Protein AF-A0A257T8Q5-F1 (afdb_monomer_lite)

Sequence (96 aa):
MLRFEKARQSVAEFCRQEGVSAPAFYQWRKRLAGRPRPAEEAAGFRPVRLIGPAEVAVKLPGGTQLCVPTSDQETLRLVIEVLARSDAQRAGGEAC

Secondary structure (DSSP, 8-state):
-HHHHHH---HHHHHHHHT--HHHHHHHHHHHHSS----TT--S-------PPPEEEEE-TTS-EEEEETT-HHHHHHHHHHHHHHHHHHHTTS--

pLDDT: mean 81.57, std 12.29, range [41.09, 93.31]

Radius of gyration: 29.6 Å; chains: 1; bounding box: 53×36×76 Å

Structure (mmCIF, N/CA/C/O backbone):
data_AF-A0A257T8Q5-F1
#
_entry.id   AF-A0A257T8Q5-F1
#
loop_
_atom_site.group_PDB
_atom_site.id
_atom_site.type_symbol
_atom_site.label_atom_id
_atom_site.label_alt_id
_atom_site.label_comp_id
_atom_site.label_asym_id
_atom_site.label_entity_id
_atom_site.label_seq_id
_atom_site.pdbx_PDB_ins_code
_atom_site.Cartn_x
_atom_site.Cartn_y
_atom_site.Cartn_z
_atom_site.occupancy
_atom_site.B_iso_or_equiv
_atom_site.auth_seq_id
_atom_site.auth_comp_id
_atom_site.auth_asym_id
_atom_site.auth_atom_id
_atom_site.pdbx_PDB_model_num
ATOM 1 N N . MET A 1 1 ? -15.419 -1.079 23.737 1.00 66.19 1 MET A N 1
ATOM 2 C CA . MET A 1 1 ? -14.797 -1.261 25.069 1.00 66.19 1 MET A CA 1
ATOM 3 C C . MET A 1 1 ? -15.665 -0.720 26.199 1.00 66.19 1 MET A C 1
ATOM 5 O O . MET A 1 1 ? -15.796 -1.428 27.182 1.00 66.19 1 MET A O 1
ATOM 9 N N . LEU A 1 2 ? -16.357 0.417 26.030 1.00 74.38 2 LEU A N 1
ATOM 10 C CA . LEU A 1 2 ? -17.237 1.014 27.055 1.00 74.38 2 LEU A CA 1
ATOM 11 C C . LEU A 1 2 ? -18.212 0.039 27.749 1.00 74.38 2 LEU A C 1
ATOM 13 O O . LEU A 1 2 ? -18.432 0.153 28.947 1.00 74.38 2 LEU A O 1
ATOM 17 N N . ARG A 1 3 ? -18.791 -0.934 27.028 1.00 79.25 3 ARG A N 1
ATOM 18 C CA . ARG A 1 3 ? -19.677 -1.957 27.623 1.00 79.25 3 ARG A CA 1
ATOM 19 C C . ARG A 1 3 ? -18.933 -2.913 28.570 1.00 79.25 3 ARG A C 1
ATOM 21 O O . ARG A 1 3 ? -19.445 -3.201 29.642 1.00 79.25 3 ARG A O 1
ATOM 28 N N . PHE A 1 4 ? -17.717 -3.339 28.215 1.00 82.75 4 PHE A N 1
ATOM 29 C CA . PHE A 1 4 ? -16.859 -4.166 29.076 1.00 82.75 4 PHE A CA 1
ATOM 30 C C . PHE A 1 4 ? -16.350 -3.380 30.293 1.00 82.75 4 PHE A C 1
ATOM 32 O O . PHE A 1 4 ? -16.420 -3.867 31.415 1.00 82.75 4 PHE A O 1
ATOM 39 N N . GLU A 1 5 ? -15.910 -2.136 30.082 1.00 81.62 5 GLU A N 1
ATOM 40 C CA . GLU A 1 5 ? -15.447 -1.241 31.156 1.00 81.62 5 GLU A CA 1
ATOM 41 C C . GLU A 1 5 ? -16.550 -0.961 32.187 1.00 81.62 5 GLU A C 1
ATOM 43 O O . GLU A 1 5 ? -16.283 -0.926 33.387 1.00 81.62 5 GLU A O 1
ATOM 48 N N . LYS A 1 6 ? -17.802 -0.823 31.731 1.00 81.81 6 LYS A N 1
ATOM 49 C CA . LYS A 1 6 ? -18.972 -0.663 32.604 1.00 81.81 6 LYS A CA 1
ATOM 50 C C . LYS A 1 6 ? -19.364 -1.950 33.332 1.00 81.81 6 LYS A C 1
ATOM 52 O O . LYS A 1 6 ? -19.837 -1.868 34.459 1.00 81.81 6 LYS A O 1
ATOM 57 N N . ALA A 1 7 ? -19.172 -3.116 32.715 1.00 80.88 7 ALA A N 1
ATOM 58 C CA . ALA A 1 7 ? -19.626 -4.391 33.265 1.00 80.88 7 ALA A CA 1
ATOM 59 C C . ALA A 1 7 ? -18.803 -4.892 34.469 1.00 80.88 7 ALA A C 1
ATOM 61 O O . ALA A 1 7 ? -19.297 -5.737 35.205 1.00 80.88 7 ALA A O 1
ATOM 62 N N . ARG A 1 8 ? -17.568 -4.393 34.680 1.00 79.81 8 ARG A N 1
ATOM 63 C CA . ARG A 1 8 ? -16.676 -4.743 35.818 1.00 79.81 8 ARG A CA 1
ATOM 64 C C . ARG A 1 8 ? -16.525 -6.252 36.102 1.00 79.81 8 ARG A C 1
ATOM 66 O O . ARG A 1 8 ? -16.239 -6.650 37.225 1.00 79.81 8 ARG A O 1
ATOM 73 N N . GLN A 1 9 ? -16.672 -7.082 35.078 1.00 87.38 9 GLN A N 1
ATOM 74 C CA . GLN A 1 9 ? -16.586 -8.539 35.165 1.00 87.38 9 GLN A CA 1
ATOM 75 C C . GLN A 1 9 ? -15.317 -9.068 34.489 1.00 87.38 9 GLN A C 1
ATOM 77 O O . GLN A 1 9 ? -14.624 -8.344 33.766 1.00 87.38 9 GLN A O 1
ATOM 82 N N . SER A 1 10 ? -15.003 -10.346 34.707 1.00 90.25 10 SER A N 1
ATOM 83 C CA . SER A 1 10 ? -13.871 -10.986 34.031 1.00 90.25 10 SER A CA 1
ATOM 84 C C . SER A 1 10 ? -14.092 -11.063 32.512 1.00 90.25 10 SER A C 1
ATOM 86 O O . SER A 1 10 ? -15.225 -11.098 32.028 1.00 90.25 10 SER A O 1
ATOM 88 N N . VAL A 1 11 ? -13.005 -11.138 31.732 1.00 88.62 11 VAL A N 1
ATOM 89 C CA . VAL A 1 11 ? -13.095 -11.285 30.265 1.00 88.62 11 VAL A CA 1
ATOM 90 C C . VAL A 1 11 ? -13.877 -12.541 29.885 1.00 88.62 11 VAL A C 1
ATOM 92 O O . VAL A 1 11 ? -14.692 -12.492 28.971 1.00 88.62 11 VAL A O 1
ATOM 95 N N . ALA A 1 12 ? -13.658 -13.653 30.591 1.00 90.31 12 ALA A N 1
ATOM 96 C CA . ALA A 1 12 ? -14.342 -14.913 30.319 1.00 90.31 12 ALA A CA 1
ATOM 97 C C . ALA A 1 12 ? -15.858 -14.802 30.530 1.00 90.31 12 ALA A C 1
ATOM 99 O O . ALA A 1 12 ? -16.631 -15.315 29.727 1.00 90.31 12 ALA A O 1
ATOM 100 N N . GLU A 1 13 ? -16.284 -14.111 31.583 1.00 91.44 13 GLU A N 1
ATOM 101 C CA . GLU A 1 13 ? -17.698 -13.919 31.902 1.00 91.44 13 GLU A CA 1
ATOM 102 C C . GLU A 1 13 ? -18.386 -12.966 30.928 1.00 91.44 13 GLU A C 1
ATOM 104 O O . GLU 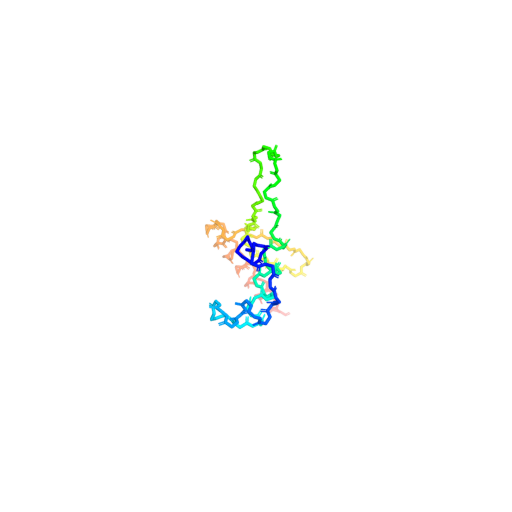A 1 13 ? -19.432 -13.303 30.378 1.00 91.44 13 GLU A O 1
ATOM 109 N N . PHE A 1 14 ? -17.718 -11.862 30.586 1.00 92.00 14 PHE A N 1
ATOM 110 C CA . PHE A 1 14 ? -18.170 -10.9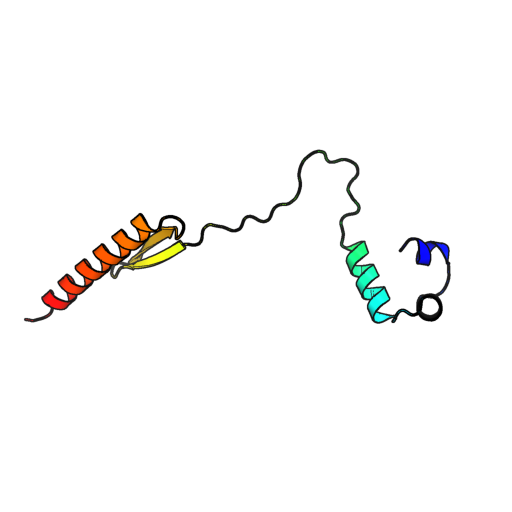58 29.532 1.00 92.00 14 PHE A CA 1
ATOM 111 C C . PHE A 1 14 ? -18.318 -11.672 28.185 1.00 92.00 14 PHE A C 1
ATOM 113 O O . PHE A 1 14 ? -19.317 -11.501 27.494 1.00 92.00 14 PHE A O 1
ATOM 120 N N . CYS A 1 15 ? -17.336 -12.499 27.818 1.00 92.81 15 CYS A N 1
ATOM 121 C CA . CYS A 1 15 ? -17.353 -13.259 26.571 1.00 92.81 15 CYS A CA 1
ATOM 122 C C . CYS A 1 15 ? -18.524 -14.249 26.518 1.00 92.81 15 CYS A C 1
ATOM 124 O O . CYS A 1 15 ? -19.205 -14.330 25.498 1.00 92.81 15 CYS A O 1
ATOM 126 N N . ARG A 1 16 ? -18.807 -14.948 27.628 1.00 91.62 16 ARG A N 1
ATOM 127 C CA . ARG A 1 16 ? -19.981 -15.830 27.730 1.00 91.62 16 ARG A CA 1
ATOM 128 C C . ARG A 1 16 ? -21.292 -15.057 27.593 1.00 91.62 16 ARG A C 1
ATOM 130 O O . ARG A 1 16 ? -22.165 -15.501 26.860 1.00 91.62 16 ARG A O 1
ATOM 137 N N . GLN A 1 17 ? -21.423 -13.922 28.277 1.00 91.62 17 GLN A N 1
ATOM 138 C CA . GLN A 1 17 ? -22.659 -13.136 28.294 1.00 91.62 17 GLN A CA 1
ATOM 139 C C . GLN A 1 17 ? -22.958 -12.473 26.942 1.00 91.62 17 GLN A C 1
ATOM 141 O O . GLN A 1 17 ? -24.104 -12.443 26.508 1.00 91.62 17 GLN A O 1
ATOM 146 N N . GLU A 1 18 ? -21.934 -11.944 26.275 1.00 90.06 18 GLU A N 1
ATOM 147 C CA . GLU A 1 18 ? -22.072 -11.244 24.991 1.00 90.06 18 GLU A CA 1
ATOM 148 C C . GLU A 1 18 ? -21.999 -12.197 23.785 1.00 90.06 18 GLU A C 1
ATOM 150 O O . GLU A 1 18 ? -22.105 -11.751 22.644 1.00 90.06 18 GLU A O 1
ATOM 155 N N . GLY A 1 19 ? -21.804 -13.502 24.012 1.00 92.69 19 GLY A N 1
ATOM 156 C CA . GLY A 1 19 ? -21.716 -14.502 22.945 1.00 92.69 19 GLY A CA 1
ATOM 157 C C . GLY A 1 19 ? -20.493 -14.323 22.040 1.00 92.69 19 GLY A C 1
ATOM 158 O O . GLY A 1 19 ? -20.542 -14.639 20.853 1.00 92.69 19 GLY A O 1
ATOM 159 N N . VAL A 1 20 ? -19.392 -13.794 22.579 1.00 92.38 20 VAL A N 1
ATOM 160 C CA . VAL A 1 20 ? -18.155 -13.526 21.830 1.00 92.38 20 VAL A CA 1
ATOM 161 C C . VAL A 1 20 ? -17.028 -14.420 22.323 1.00 92.38 20 VAL A C 1
ATOM 163 O O . VAL A 1 20 ? -16.934 -14.740 23.502 1.00 92.38 20 VAL A O 1
ATOM 166 N N . SER A 1 21 ? -16.132 -14.827 21.427 1.00 93.06 21 SER A N 1
ATOM 167 C CA . SER A 1 21 ? -14.975 -15.628 21.825 1.00 93.06 21 SER A CA 1
ATOM 168 C C . SER A 1 21 ? -13.896 -14.753 22.477 1.00 93.06 21 SER A C 1
ATOM 170 O O . SER A 1 21 ? -13.683 -13.600 22.086 1.00 93.06 21 SER A O 1
ATOM 172 N N . ALA A 1 22 ? -13.157 -15.309 23.442 1.00 90.69 22 ALA A N 1
ATOM 173 C CA . ALA A 1 22 ? -12.035 -14.604 24.068 1.00 90.69 22 ALA A CA 1
ATOM 174 C C . ALA A 1 22 ? -10.973 -14.125 23.047 1.00 90.69 22 ALA A C 1
ATOM 176 O O . ALA A 1 22 ? -10.522 -12.981 23.161 1.00 90.69 22 ALA A O 1
ATOM 177 N N . PRO A 1 23 ? -10.606 -14.904 22.004 1.00 92.19 23 PRO A N 1
ATOM 178 C CA . PRO A 1 23 ? -9.706 -14.423 20.956 1.00 92.19 23 PRO A CA 1
ATOM 179 C C . PRO A 1 23 ? -10.244 -13.199 20.205 1.00 92.19 23 PRO A C 1
ATOM 181 O O . PRO A 1 23 ? -9.503 -12.232 20.011 1.00 92.19 23 PRO A O 1
ATOM 184 N N . ALA A 1 24 ? -11.531 -13.196 19.835 1.00 91.25 24 ALA A N 1
ATOM 185 C CA . ALA A 1 24 ? -12.160 -12.055 19.168 1.00 91.25 24 ALA A CA 1
ATOM 186 C C . ALA A 1 24 ? -12.151 -10.813 20.071 1.00 91.25 24 ALA A C 1
ATOM 188 O O . ALA A 1 24 ? -11.792 -9.721 19.623 1.00 91.25 24 ALA A O 1
ATOM 189 N N . PHE A 1 25 ? -12.442 -10.989 21.364 1.00 92.62 25 PHE A N 1
ATOM 190 C CA . PHE A 1 25 ? -12.373 -9.915 22.351 1.00 92.62 25 PHE A CA 1
ATOM 191 C C . PHE A 1 25 ? -10.978 -9.277 22.413 1.00 92.62 25 PHE A C 1
ATOM 193 O O . PHE A 1 25 ? -10.846 -8.056 22.285 1.00 92.62 25 PHE A O 1
ATOM 200 N N . TYR A 1 26 ? -9.919 -10.080 22.557 1.00 92.19 26 TYR A N 1
ATOM 201 C CA . TYR A 1 26 ? -8.551 -9.557 22.604 1.00 92.19 26 TYR A CA 1
ATOM 202 C C . TYR A 1 26 ? -8.130 -8.905 21.284 1.00 92.19 26 TYR A C 1
ATOM 204 O O . TYR A 1 26 ? -7.468 -7.862 21.302 1.00 92.19 26 TYR A O 1
ATOM 212 N N . GLN A 1 27 ? -8.542 -9.463 20.144 1.00 90.75 27 GLN A N 1
ATOM 213 C CA . GLN A 1 27 ? -8.273 -8.885 18.830 1.00 90.75 27 GLN A CA 1
ATOM 214 C C . GLN A 1 27 ? -8.926 -7.505 18.684 1.00 90.75 27 GLN A C 1
ATOM 216 O O . GLN A 1 27 ? -8.272 -6.551 18.256 1.00 90.75 27 GLN A O 1
ATOM 221 N N . TRP A 1 28 ? -10.195 -7.359 19.071 1.00 90.25 28 TRP A N 1
ATOM 222 C CA . TRP A 1 28 ? -10.883 -6.069 19.047 1.00 90.25 28 TRP A CA 1
ATOM 223 C C . TRP A 1 28 ? -10.287 -5.085 20.045 1.00 90.25 28 TRP A C 1
ATOM 225 O O . TRP A 1 28 ? -10.077 -3.928 19.686 1.00 90.25 28 TRP A O 1
ATOM 235 N N . ARG A 1 29 ? -9.926 -5.536 21.252 1.00 88.00 29 ARG A N 1
ATOM 236 C CA . ARG A 1 29 ? -9.229 -4.703 22.240 1.00 88.00 29 ARG A CA 1
ATOM 237 C C . ARG A 1 29 ? -7.924 -4.147 21.677 1.00 88.00 29 ARG A C 1
ATOM 239 O O . ARG A 1 29 ? -7.695 -2.946 21.767 1.00 88.00 29 ARG A O 1
ATOM 246 N N . LYS A 1 30 ? -7.103 -4.990 21.042 1.00 87.88 30 LYS A N 1
ATOM 247 C CA . LYS A 1 30 ? -5.849 -4.575 20.392 1.00 87.88 30 LYS A CA 1
ATOM 248 C C . LYS A 1 30 ? -6.102 -3.576 19.260 1.00 87.88 30 LYS A C 1
ATOM 250 O O . LYS A 1 30 ? -5.434 -2.550 19.192 1.00 87.88 30 LYS A O 1
ATOM 255 N N . ARG A 1 31 ? -7.089 -3.839 18.396 1.00 85.50 31 ARG A N 1
ATOM 256 C CA . ARG A 1 31 ? -7.459 -2.941 17.286 1.00 85.50 31 ARG A CA 1
ATOM 257 C C . ARG A 1 31 ? -7.964 -1.584 17.770 1.00 85.50 31 ARG A C 1
ATOM 259 O O . ARG A 1 31 ? -7.692 -0.583 17.122 1.00 85.50 31 ARG A O 1
ATOM 266 N N . LEU A 1 32 ? -8.706 -1.551 18.875 1.00 82.06 32 LEU A N 1
ATOM 267 C CA . LEU A 1 32 ? -9.244 -0.319 19.450 1.00 82.06 32 LEU A CA 1
ATOM 268 C C . LEU A 1 32 ? -8.193 0.461 20.247 1.00 82.06 32 LEU A C 1
ATOM 270 O O . LEU A 1 32 ? -8.225 1.682 20.207 1.00 82.06 32 LEU A O 1
ATOM 274 N N . ALA A 1 33 ? -7.248 -0.218 20.905 1.00 80.38 33 ALA A N 1
ATOM 275 C CA . ALA A 1 33 ? -6.117 0.421 21.583 1.00 80.38 33 ALA A CA 1
ATOM 276 C C . ALA A 1 33 ? -5.079 0.995 20.601 1.00 80.38 33 ALA A C 1
ATOM 278 O O . ALA A 1 33 ? -4.446 1.999 20.896 1.00 80.38 33 ALA A O 1
ATOM 279 N N . GLY A 1 34 ? -4.909 0.361 19.434 1.00 68.44 34 GLY A N 1
ATOM 280 C CA . GLY A 1 34 ? -4.011 0.822 18.371 1.00 68.44 34 GLY A CA 1
ATOM 281 C C . GLY A 1 34 ? -4.619 1.863 17.428 1.00 68.44 34 GLY A C 1
ATOM 282 O O . GLY A 1 34 ? -3.909 2.397 16.579 1.00 68.44 34 GLY A O 1
ATOM 283 N N . ARG A 1 35 ? -5.919 2.169 17.546 1.00 62.69 35 ARG A N 1
ATOM 284 C CA . ARG A 1 35 ? -6.446 3.390 16.936 1.00 62.69 35 ARG A CA 1
ATOM 285 C C . ARG A 1 35 ? -5.936 4.547 17.787 1.00 62.69 35 ARG A C 1
ATOM 287 O O . ARG A 1 35 ? -6.176 4.513 18.994 1.00 62.69 35 ARG A O 1
ATOM 294 N N . PRO A 1 36 ? -5.291 5.570 17.198 1.00 57.41 36 PRO A N 1
ATOM 295 C CA . PRO A 1 36 ? -5.140 6.825 17.904 1.00 57.41 36 PRO A CA 1
ATOM 296 C C . PRO A 1 36 ? -6.539 7.193 18.395 1.00 57.41 36 PRO A C 1
ATOM 298 O O . PRO A 1 36 ? -7.472 7.294 17.587 1.00 57.41 36 PRO A O 1
ATOM 301 N N . ARG A 1 37 ? -6.714 7.324 19.718 1.00 57.00 37 ARG A N 1
ATOM 302 C CA . ARG A 1 37 ? -7.827 8.108 20.260 1.00 57.00 37 ARG A CA 1
ATOM 303 C C . ARG A 1 37 ? -7.830 9.379 19.415 1.00 57.00 37 ARG A C 1
ATOM 305 O O . ARG A 1 37 ? -6.723 9.886 19.223 1.00 57.00 37 ARG A O 1
ATOM 312 N N . PRO A 1 38 ? -8.959 9.805 18.809 1.00 55.78 38 PRO A N 1
ATOM 313 C CA . PRO A 1 38 ? -8.963 11.039 18.039 1.00 55.78 38 PRO A CA 1
ATOM 314 C C . PRO A 1 38 ? -8.317 12.066 18.951 1.00 55.78 38 PRO A C 1
ATOM 316 O O . PRO A 1 38 ? -8.849 12.338 20.028 1.00 55.78 38 PRO A O 1
ATOM 319 N N . ALA A 1 39 ? -7.087 12.452 18.602 1.00 52.47 39 ALA A N 1
ATOM 320 C CA . ALA A 1 39 ? -6.391 13.486 19.318 1.00 52.47 39 ALA A CA 1
ATOM 321 C C . ALA A 1 39 ? -7.386 14.630 19.281 1.00 52.47 39 ALA A C 1
ATOM 323 O O . ALA A 1 39 ? -7.908 14.933 18.200 1.00 52.47 39 ALA A O 1
ATOM 324 N N . GLU A 1 40 ? -7.751 15.126 20.457 1.00 54.56 40 GLU A N 1
ATOM 325 C CA . GLU A 1 40 ? -8.413 16.411 20.568 1.00 54.56 40 GLU A CA 1
ATOM 326 C C . GLU A 1 40 ? -7.704 17.340 19.586 1.00 54.56 40 GLU A C 1
ATOM 328 O O . GLU A 1 40 ? -6.509 17.593 19.703 1.00 54.56 40 GLU A O 1
ATOM 333 N N . GLU A 1 41 ? -8.422 17.666 18.515 1.00 54.34 41 GLU A N 1
ATOM 334 C CA . GLU A 1 41 ? -8.259 18.891 17.752 1.00 54.34 41 GLU A CA 1
ATOM 335 C C . GLU A 1 41 ? -6.812 19.305 17.440 1.00 54.34 41 GLU A C 1
ATOM 337 O O . GLU A 1 41 ? -6.445 20.467 17.557 1.00 54.34 41 GLU A O 1
ATOM 342 N N . ALA A 1 42 ? -5.994 18.396 16.904 1.00 57.41 42 ALA A N 1
ATOM 343 C CA . ALA A 1 42 ? -4.943 18.824 15.982 1.00 57.41 42 ALA A CA 1
ATOM 344 C C . ALA A 1 42 ? -5.604 19.038 14.612 1.00 57.41 42 ALA A C 1
ATOM 346 O O . ALA A 1 42 ? -5.732 18.121 13.797 1.00 57.41 42 ALA A O 1
ATOM 347 N N . ALA A 1 43 ? -6.145 20.241 14.432 1.00 64.50 43 ALA A N 1
ATOM 348 C CA . ALA A 1 43 ? -6.905 20.678 13.273 1.00 64.50 43 ALA A CA 1
ATOM 349 C C . ALA A 1 43 ? -6.248 20.308 11.924 1.00 64.50 43 ALA A C 1
ATOM 351 O O . ALA A 1 43 ? -5.082 20.594 11.663 1.00 64.50 43 ALA A O 1
ATOM 352 N N . GLY A 1 44 ? -7.052 19.723 11.031 1.00 70.38 44 GLY A N 1
ATOM 353 C CA . GLY A 1 44 ? -6.889 19.854 9.579 1.00 70.38 44 GLY A CA 1
ATOM 354 C C . GLY A 1 44 ? -6.241 18.692 8.828 1.00 70.38 44 GLY A C 1
ATOM 355 O O . GLY A 1 44 ? -6.675 18.398 7.716 1.00 70.38 44 GLY A O 1
ATOM 356 N N . PHE A 1 45 ? -5.259 17.991 9.396 1.00 73.00 45 PHE A N 1
ATOM 357 C CA . PHE A 1 45 ? -4.483 17.019 8.614 1.00 73.00 45 P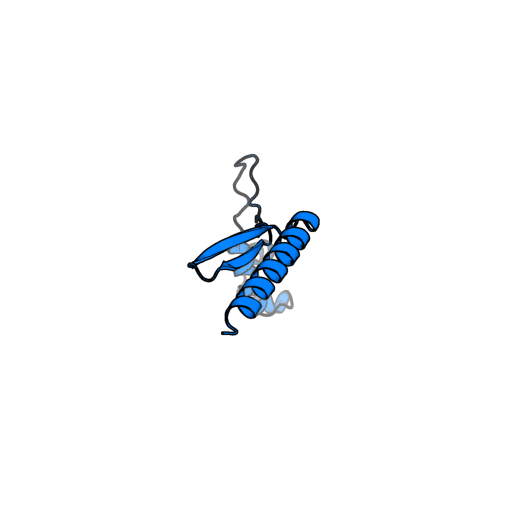HE A CA 1
ATOM 358 C C . PHE A 1 45 ? -4.907 15.569 8.859 1.00 73.00 45 PHE A C 1
ATOM 360 O O . PHE A 1 45 ? -4.958 15.075 9.986 1.00 73.00 45 PHE A O 1
ATOM 367 N N . ARG A 1 46 ? -5.205 14.860 7.765 1.00 77.81 46 ARG A N 1
ATOM 368 C CA . ARG A 1 46 ? -5.492 13.421 7.750 1.00 77.81 46 ARG A CA 1
ATOM 369 C C . ARG A 1 46 ? -4.346 12.693 7.047 1.00 77.81 46 ARG A C 1
ATOM 371 O O . ARG A 1 46 ? -3.916 13.153 5.991 1.00 77.81 46 ARG A O 1
ATOM 378 N N . PRO A 1 47 ? -3.864 11.558 7.581 1.00 78.12 47 PRO A N 1
ATOM 379 C CA . PRO A 1 47 ? -2.857 10.768 6.892 1.00 78.12 47 PRO A CA 1
ATOM 380 C C . PRO A 1 47 ? -3.439 10.236 5.580 1.00 78.12 47 PRO A C 1
ATOM 382 O O . PRO A 1 47 ? -4.461 9.548 5.580 1.00 78.12 47 PRO A O 1
ATOM 385 N N . VAL A 1 48 ? -2.773 10.543 4.470 1.00 84.12 48 VAL A N 1
ATOM 386 C CA . VAL A 1 48 ? -3.074 9.981 3.151 1.00 84.12 48 VAL A CA 1
ATOM 387 C C . VAL A 1 48 ? -1.922 9.088 2.717 1.00 84.12 48 VAL A C 1
ATOM 389 O O . VAL A 1 48 ? -0.757 9.372 2.989 1.00 84.12 48 VAL A O 1
ATOM 392 N N . ARG A 1 49 ? -2.248 7.980 2.052 1.00 83.81 49 ARG A N 1
ATOM 393 C CA . ARG A 1 49 ? -1.250 7.130 1.404 1.00 83.81 49 ARG A CA 1
ATOM 394 C C . ARG A 1 49 ? -1.139 7.576 -0.047 1.00 83.81 49 ARG A C 1
ATOM 396 O O . ARG A 1 49 ? -2.094 7.416 -0.799 1.00 83.81 49 ARG A O 1
ATOM 403 N N . LEU A 1 50 ? 0.017 8.112 -0.422 1.00 82.88 50 LEU A N 1
ATOM 404 C CA . LEU A 1 50 ? 0.333 8.379 -1.819 1.00 82.88 50 LEU A CA 1
ATOM 405 C C . LEU A 1 50 ? 0.686 7.053 -2.494 1.00 82.88 50 LEU A C 1
ATOM 407 O O . LEU A 1 50 ? 1.550 6.316 -2.016 1.00 82.88 50 LEU A O 1
ATOM 411 N N . ILE A 1 51 ? -0.005 6.740 -3.582 1.00 83.00 51 ILE A N 1
ATOM 412 C CA . ILE A 1 51 ? 0.407 5.690 -4.508 1.00 83.00 51 ILE A CA 1
ATOM 413 C C . ILE A 1 51 ? 1.233 6.417 -5.567 1.00 83.00 51 ILE A C 1
ATOM 415 O O . ILE A 1 51 ? 0.704 7.290 -6.252 1.00 83.00 51 ILE A O 1
ATOM 419 N N . GLY A 1 52 ? 2.539 6.141 -5.612 1.00 77.44 52 GLY A N 1
ATOM 420 C CA . GLY A 1 52 ? 3.434 6.746 -6.600 1.00 77.44 52 GLY A CA 1
ATOM 421 C C . GLY A 1 52 ? 3.024 6.377 -8.031 1.00 77.44 52 GLY A C 1
ATOM 422 O O . GLY A 1 52 ? 2.319 5.378 -8.214 1.00 77.44 52 GLY A O 1
ATOM 423 N N . PRO A 1 53 ? 3.434 7.166 -9.040 1.00 77.81 53 PRO A N 1
ATOM 424 C CA . PRO A 1 53 ? 3.164 6.825 -10.429 1.00 77.81 53 PRO A CA 1
ATOM 425 C C . PRO A 1 53 ? 3.770 5.454 -10.744 1.00 77.81 53 PRO A C 1
ATOM 427 O O . PRO A 1 53 ? 4.876 5.133 -10.309 1.00 77.81 53 PRO A O 1
ATOM 430 N N . ALA A 1 54 ? 3.024 4.627 -11.474 1.00 83.94 54 ALA A N 1
ATOM 431 C CA . ALA A 1 54 ? 3.596 3.419 -12.044 1.00 83.94 54 ALA A CA 1
ATOM 432 C C . ALA A 1 54 ? 4.541 3.836 -13.179 1.00 83.94 54 ALA A C 1
ATOM 434 O O . ALA A 1 54 ? 4.193 4.668 -14.017 1.00 83.94 54 ALA A O 1
ATOM 435 N N . GLU A 1 55 ? 5.750 3.287 -13.176 1.00 89.44 55 GLU A N 1
ATOM 436 C CA . GLU A 1 55 ? 6.788 3.600 -14.153 1.00 89.44 55 GLU A CA 1
ATOM 437 C C . GLU A 1 55 ? 7.350 2.310 -14.743 1.00 89.44 55 GLU A C 1
ATOM 439 O O . GLU A 1 55 ? 7.501 1.298 -14.054 1.00 89.44 55 GLU A O 1
ATOM 444 N N . VAL A 1 56 ? 7.681 2.358 -16.029 1.00 87.56 56 VAL A N 1
ATOM 445 C CA . VAL A 1 56 ? 8.464 1.328 -16.707 1.00 87.56 56 VAL A CA 1
ATOM 446 C C . VAL A 1 56 ? 9.914 1.783 -16.729 1.00 87.56 56 VAL A C 1
ATOM 448 O O . VAL A 1 56 ? 10.221 2.884 -17.181 1.00 87.56 56 VAL A O 1
ATOM 451 N N . ALA A 1 57 ? 10.812 0.923 -16.257 1.00 90.06 57 ALA A N 1
ATOM 452 C CA . ALA A 1 57 ? 12.246 1.152 -16.320 1.00 90.06 57 ALA A CA 1
ATOM 453 C C . ALA A 1 57 ? 12.866 0.357 -17.473 1.00 90.06 57 ALA A C 1
ATOM 455 O O . ALA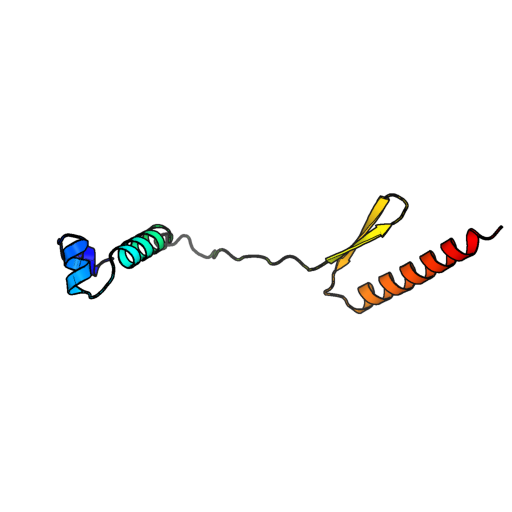 A 1 57 ? 12.741 -0.866 -17.529 1.00 90.06 57 ALA A O 1
ATOM 456 N N . VAL A 1 58 ? 13.594 1.042 -18.350 1.00 88.19 58 VAL A N 1
ATOM 457 C CA . VAL A 1 58 ? 14.398 0.434 -19.412 1.00 88.19 58 VAL A CA 1
ATOM 458 C C . VAL A 1 58 ? 15.868 0.563 -19.041 1.00 88.19 58 VAL A C 1
ATOM 460 O O . VAL A 1 58 ? 16.360 1.668 -18.820 1.00 88.19 58 VAL A O 1
ATOM 463 N N . LYS A 1 59 ? 16.587 -0.562 -18.999 1.00 89.31 59 LYS A N 1
ATOM 464 C CA . LYS A 1 59 ? 18.047 -0.580 -18.849 1.00 89.31 59 LYS A CA 1
ATOM 465 C C . LYS A 1 59 ? 18.694 -0.656 -20.222 1.00 89.31 59 LYS A C 1
ATOM 467 O O . LYS A 1 59 ? 18.445 -1.596 -20.970 1.00 89.31 59 LYS A O 1
ATOM 472 N N . LEU A 1 60 ? 19.522 0.327 -20.541 1.00 85.38 60 LEU A N 1
ATOM 473 C CA . LEU A 1 60 ? 20.293 0.358 -21.776 1.00 85.38 60 LEU A CA 1
ATOM 474 C C . LEU A 1 60 ? 21.641 -0.357 -21.580 1.00 85.38 60 LEU A C 1
ATOM 476 O O . LEU A 1 60 ? 22.153 -0.382 -20.458 1.00 85.38 60 LEU A O 1
ATOM 480 N N . PRO A 1 61 ? 22.265 -0.882 -22.654 1.00 81.12 61 PRO A N 1
ATOM 481 C CA . PRO A 1 61 ? 23.539 -1.607 -22.563 1.00 81.12 61 PRO A CA 1
ATOM 482 C C . PRO A 1 61 ? 24.677 -0.821 -21.890 1.00 81.12 61 PRO A C 1
ATOM 484 O O . PRO A 1 61 ? 25.535 -1.412 -21.246 1.00 81.12 61 PRO A O 1
ATOM 487 N N . GLY A 1 62 ? 24.660 0.515 -21.978 1.00 81.62 62 GLY A N 1
ATOM 488 C CA . GLY A 1 62 ? 25.630 1.397 -21.315 1.00 81.62 62 GLY A CA 1
ATOM 489 C C . GLY A 1 62 ? 25.385 1.627 -19.817 1.00 81.62 62 GLY A C 1
ATOM 490 O O . GLY A 1 62 ? 26.010 2.504 -19.231 1.00 81.62 62 GLY A O 1
ATOM 491 N N . GLY A 1 63 ? 24.441 0.912 -19.199 1.00 84.50 63 GLY A N 1
ATOM 492 C CA . GLY A 1 63 ? 24.084 1.067 -17.785 1.00 84.50 63 GLY A CA 1
ATOM 493 C C . GLY A 1 63 ? 23.140 2.236 -17.487 1.00 84.50 63 GLY A C 1
ATOM 494 O O . GLY A 1 63 ? 22.653 2.356 -16.365 1.00 84.50 63 GLY A O 1
ATOM 495 N N . THR A 1 64 ? 22.828 3.077 -18.477 1.00 87.56 64 THR A N 1
ATOM 496 C CA . THR A 1 64 ? 21.811 4.127 -18.351 1.00 87.56 64 THR A CA 1
ATOM 497 C C . THR A 1 64 ? 20.428 3.511 -18.154 1.00 87.56 64 THR A C 1
ATOM 499 O O . THR A 1 64 ? 20.033 2.604 -18.890 1.00 87.56 64 THR A O 1
ATOM 502 N N . GLN A 1 65 ? 19.675 4.033 -17.188 1.00 90.88 65 GLN A N 1
ATOM 503 C CA . GLN A 1 65 ? 18.292 3.648 -16.941 1.00 90.88 65 GLN A CA 1
ATOM 504 C C . GLN A 1 65 ? 17.356 4.789 -17.338 1.00 90.88 65 GLN A C 1
ATOM 506 O O . GLN A 1 65 ? 17.527 5.921 -16.893 1.00 90.88 65 GLN A O 1
ATOM 511 N N . LEU A 1 66 ? 16.364 4.475 -18.166 1.00 88.12 66 LEU A N 1
ATOM 512 C CA . LEU A 1 66 ? 15.284 5.381 -18.538 1.00 88.12 66 LEU A CA 1
ATOM 513 C C . LEU A 1 66 ? 14.016 4.970 -17.785 1.00 88.12 66 LEU A C 1
ATOM 515 O O . LEU A 1 66 ? 13.589 3.824 -17.905 1.00 88.12 66 LEU A O 1
ATOM 519 N N . CYS A 1 67 ? 13.418 5.890 -17.028 1.00 89.06 67 CYS A N 1
ATOM 520 C CA . CYS A 1 67 ? 12.134 5.682 -16.355 1.00 89.06 67 CYS A CA 1
ATOM 521 C C . CYS A 1 67 ? 11.033 6.425 -17.112 1.00 89.06 67 CYS A C 1
ATOM 523 O O . CYS A 1 67 ? 11.167 7.618 -17.384 1.00 89.06 67 CYS A O 1
ATOM 525 N N . VAL A 1 68 ? 9.958 5.717 -17.459 1.00 89.19 68 VAL A N 1
ATOM 526 C CA . VAL A 1 68 ? 8.829 6.262 -18.219 1.00 89.19 68 VAL A CA 1
ATOM 527 C C . VAL A 1 68 ? 7.537 6.073 -17.424 1.00 89.19 68 VAL A C 1
ATOM 529 O O . VAL A 1 68 ? 7.183 4.927 -17.132 1.00 89.19 68 VAL A O 1
ATOM 532 N N . PRO A 1 69 ? 6.808 7.150 -17.086 1.00 87.38 69 PRO A N 1
ATOM 533 C CA . PRO A 1 69 ? 5.502 7.047 -16.441 1.00 87.38 69 PRO A CA 1
ATOM 534 C C . PRO A 1 69 ? 4.492 6.293 -17.309 1.00 87.38 69 PRO A C 1
ATOM 536 O O . PRO A 1 69 ? 4.318 6.603 -18.484 1.00 87.38 69 PRO A O 1
ATOM 539 N N . THR A 1 70 ? 3.759 5.341 -16.730 1.00 85.94 70 THR A N 1
ATOM 540 C CA . THR A 1 70 ? 2.693 4.612 -17.443 1.00 85.94 70 THR A CA 1
ATOM 541 C C . THR A 1 70 ? 1.412 5.427 -17.596 1.00 85.94 70 THR A C 1
ATOM 543 O O . THR A 1 70 ? 0.473 4.970 -18.239 1.00 85.94 70 THR A O 1
ATOM 546 N N . SER A 1 71 ? 1.336 6.606 -16.971 1.00 86.50 71 SER A N 1
ATOM 547 C CA . SER A 1 71 ? 0.211 7.535 -17.109 1.00 86.50 71 SER A CA 1
ATOM 548 C C . SER A 1 71 ? 0.149 8.194 -18.487 1.00 86.50 71 SER A C 1
ATOM 550 O O . SER A 1 71 ? -0.915 8.663 -18.874 1.00 86.50 71 SER A O 1
ATOM 552 N N . ASP A 1 72 ? 1.271 8.236 -19.211 1.00 85.75 72 ASP A N 1
ATOM 553 C CA . ASP A 1 72 ? 1.367 8.810 -20.551 1.00 85.75 72 ASP A CA 1
ATOM 554 C C . ASP A 1 72 ? 1.621 7.702 -21.582 1.00 85.75 72 ASP A C 1
ATOM 556 O O . ASP A 1 72 ? 2.746 7.246 -21.807 1.00 85.75 72 ASP A O 1
ATOM 560 N N . GLN A 1 73 ? 0.529 7.239 -22.190 1.00 87.81 73 GLN A N 1
ATOM 561 C CA . GLN A 1 73 ? 0.549 6.132 -23.139 1.00 87.81 73 GLN A CA 1
ATOM 562 C C . GLN A 1 73 ? 1.252 6.494 -24.456 1.00 87.81 73 GLN A C 1
ATOM 564 O O . GLN A 1 73 ? 1.861 5.615 -25.068 1.00 87.81 73 GLN A O 1
ATOM 569 N N . GLU A 1 74 ? 1.191 7.757 -24.891 1.00 91.12 74 GLU A N 1
ATOM 570 C CA . GLU A 1 74 ? 1.840 8.202 -26.129 1.00 91.12 74 GLU A CA 1
ATOM 571 C C . GLU A 1 74 ? 3.356 8.214 -25.958 1.00 91.12 74 GLU A C 1
ATOM 573 O O . GLU A 1 74 ? 4.074 7.615 -26.764 1.00 91.12 74 GLU A O 1
ATOM 578 N N . THR A 1 75 ? 3.840 8.792 -24.855 1.00 88.00 75 THR A N 1
ATOM 579 C CA . THR A 1 75 ? 5.267 8.784 -24.517 1.00 88.00 75 THR A CA 1
ATOM 580 C C . THR A 1 75 ? 5.781 7.359 -24.325 1.00 88.00 75 THR A C 1
ATOM 582 O O . THR A 1 75 ? 6.827 7.003 -24.872 1.00 88.00 75 THR A O 1
ATOM 585 N N . LEU A 1 76 ? 5.040 6.501 -23.613 1.00 91.00 76 LEU A N 1
ATOM 586 C CA . LEU A 1 76 ? 5.425 5.101 -23.420 1.00 91.00 76 LEU A CA 1
ATOM 587 C C . LEU A 1 76 ? 5.539 4.349 -24.750 1.00 91.00 76 LEU A C 1
ATOM 589 O O . LEU A 1 76 ? 6.526 3.648 -24.984 1.00 91.00 76 LEU A O 1
ATOM 593 N N . ARG A 1 77 ? 4.554 4.516 -25.636 1.00 91.88 77 ARG A N 1
ATOM 594 C CA . ARG A 1 77 ? 4.559 3.888 -26.958 1.00 91.88 77 ARG A CA 1
ATOM 595 C C . ARG A 1 77 ? 5.735 4.374 -27.802 1.00 91.88 77 ARG A C 1
ATOM 597 O O . ARG A 1 77 ? 6.449 3.545 -28.362 1.00 91.88 77 ARG A O 1
ATOM 604 N N . LEU A 1 78 ? 5.962 5.686 -27.852 1.00 93.25 78 LEU A N 1
ATOM 605 C CA . LEU A 1 78 ? 7.069 6.279 -28.599 1.00 93.25 78 LEU A CA 1
ATOM 606 C C . LEU A 1 78 ? 8.417 5.737 -28.114 1.00 93.25 78 LEU A C 1
ATOM 608 O O . LEU A 1 78 ? 9.251 5.341 -28.927 1.00 93.25 78 LEU A O 1
ATOM 612 N N . VAL A 1 79 ? 8.624 5.680 -26.796 1.00 91.62 79 VAL A N 1
ATOM 613 C CA . VAL A 1 79 ? 9.866 5.163 -26.213 1.00 91.62 79 VAL A CA 1
ATOM 614 C C 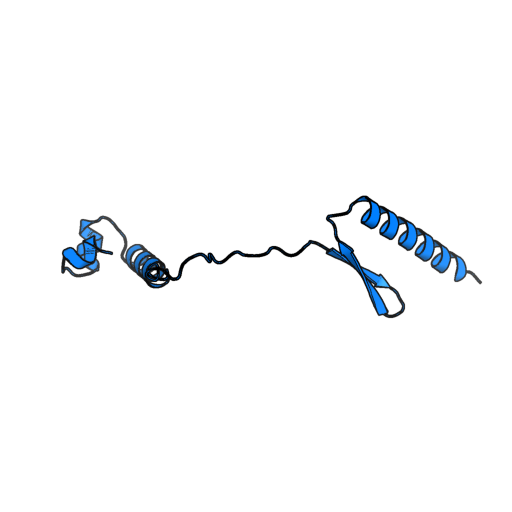. VAL A 1 79 ? 10.073 3.693 -26.583 1.00 91.62 79 VAL A C 1
ATOM 616 O O . VAL A 1 79 ? 11.162 3.337 -27.028 1.00 91.62 79 VAL A O 1
ATOM 619 N N . ILE A 1 80 ? 9.042 2.848 -26.467 1.00 91.00 80 ILE A N 1
ATOM 620 C CA . ILE A 1 80 ? 9.124 1.431 -26.859 1.00 91.00 80 ILE A CA 1
ATOM 621 C C . ILE A 1 80 ? 9.478 1.292 -28.345 1.00 91.00 80 ILE A C 1
ATOM 623 O O . ILE A 1 80 ? 10.374 0.521 -28.688 1.00 91.00 80 ILE A O 1
ATOM 627 N N . GLU A 1 81 ? 8.819 2.048 -29.225 1.00 93.31 81 GLU A N 1
ATOM 628 C CA . GLU A 1 81 ? 9.065 1.996 -30.671 1.00 93.31 81 GLU A CA 1
ATOM 629 C C . GLU A 1 81 ? 10.491 2.443 -31.034 1.00 93.31 81 GLU A C 1
ATOM 631 O O . GLU A 1 81 ? 11.161 1.788 -31.838 1.00 93.31 81 GLU A O 1
ATOM 636 N N . VAL A 1 82 ? 10.980 3.533 -30.432 1.00 92.56 82 VAL A N 1
ATOM 637 C CA . VAL A 1 82 ? 12.347 4.031 -30.654 1.00 92.56 82 VAL A CA 1
ATOM 638 C C . VAL A 1 82 ? 13.377 3.014 -30.171 1.0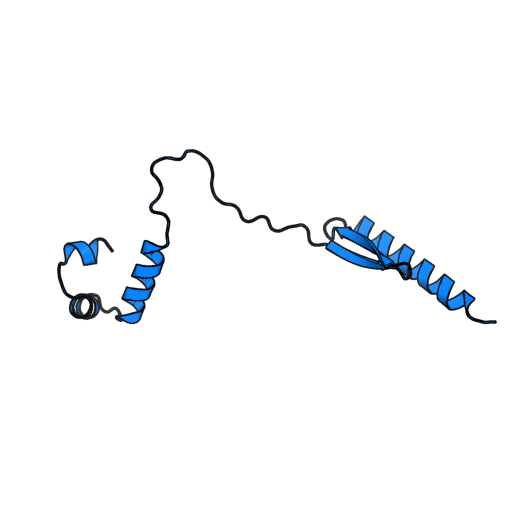0 92.56 82 VAL A C 1
ATOM 640 O O . VAL A 1 82 ? 14.319 2.708 -30.903 1.00 92.56 82 VAL A O 1
ATOM 643 N N . LEU A 1 83 ? 13.185 2.450 -28.978 1.00 90.12 83 LEU A N 1
ATOM 644 C CA . LEU A 1 83 ? 14.098 1.458 -28.417 1.00 90.12 83 LEU A CA 1
ATOM 645 C C . LEU A 1 83 ? 14.140 0.179 -29.253 1.00 90.12 83 LEU A C 1
ATOM 647 O O . LEU A 1 83 ? 15.231 -0.290 -29.566 1.00 90.12 83 LEU A O 1
ATOM 651 N N . ALA A 1 84 ? 12.983 -0.343 -29.670 1.00 89.38 84 ALA A N 1
ATOM 652 C CA . ALA A 1 84 ? 12.902 -1.529 -30.521 1.00 89.38 84 ALA A CA 1
ATOM 653 C C . ALA A 1 84 ? 13.610 -1.315 -31.868 1.00 89.38 84 ALA A C 1
ATOM 655 O O . ALA A 1 84 ? 14.330 -2.189 -32.349 1.00 89.38 84 ALA A O 1
ATOM 656 N N . ARG A 1 85 ? 13.461 -0.124 -32.466 1.00 90.31 85 ARG A N 1
ATOM 657 C CA . ARG A 1 85 ? 14.161 0.236 -33.706 1.00 90.31 85 ARG A CA 1
ATOM 658 C C . ARG A 1 85 ? 15.675 0.301 -33.509 1.00 90.31 85 ARG A C 1
ATOM 660 O O . ARG A 1 85 ? 16.414 -0.233 -34.333 1.00 90.31 85 ARG A O 1
ATOM 667 N N . SER A 1 86 ? 16.141 0.957 -32.447 1.00 86.94 86 SER A N 1
ATOM 668 C CA . SER A 1 86 ? 17.573 1.064 -32.147 1.00 86.94 86 SER A CA 1
ATOM 669 C C . SER A 1 86 ? 18.208 -0.286 -31.808 1.00 86.94 86 SER A C 1
ATOM 671 O O . SER A 1 86 ? 19.370 -0.504 -32.142 1.00 86.94 86 SER A O 1
ATOM 673 N N . ASP A 1 87 ? 17.468 -1.188 -31.166 1.00 84.94 87 ASP A N 1
ATOM 674 C CA . ASP A 1 87 ? 17.915 -2.554 -30.888 1.00 84.94 87 ASP A CA 1
ATOM 675 C C . ASP A 1 87 ? 18.085 -3.369 -32.180 1.00 84.94 87 ASP A C 1
ATOM 677 O O . ASP A 1 87 ? 19.163 -3.903 -32.438 1.00 84.94 87 ASP A O 1
ATOM 681 N N . ALA A 1 88 ? 17.084 -3.339 -33.069 1.00 83.62 88 ALA A N 1
ATOM 682 C CA . ALA A 1 88 ? 17.155 -3.999 -34.375 1.00 83.62 88 ALA A CA 1
ATOM 683 C C . ALA A 1 88 ? 18.336 -3.501 -35.234 1.00 83.62 88 ALA A C 1
ATOM 685 O O . ALA A 1 88 ? 18.983 -4.287 -35.924 1.00 83.62 88 ALA A O 1
ATOM 686 N N . GLN A 1 89 ? 18.650 -2.202 -35.170 1.00 83.44 89 GLN A N 1
ATOM 687 C CA . GLN A 1 89 ? 19.807 -1.619 -35.860 1.00 83.44 89 GLN A CA 1
ATOM 688 C C . GLN A 1 89 ? 21.149 -2.105 -35.300 1.00 83.44 89 GLN A C 1
ATOM 690 O O . GLN A 1 89 ? 22.089 -2.286 -36.069 1.00 83.44 89 GLN A O 1
ATOM 695 N N . ARG A 1 90 ? 21.254 -2.326 -33.982 1.00 75.62 90 ARG A N 1
ATOM 696 C CA . ARG A 1 90 ? 22.470 -2.882 -33.367 1.00 75.62 90 ARG A CA 1
ATOM 697 C C . ARG A 1 90 ? 22.647 -4.357 -33.711 1.00 75.62 90 ARG A C 1
ATOM 699 O O . ARG A 1 90 ? 23.738 -4.740 -34.112 1.00 75.62 90 ARG A O 1
ATOM 706 N N . ALA A 1 91 ? 21.576 -5.147 -33.639 1.00 71.06 91 ALA A N 1
ATOM 707 C CA . ALA A 1 91 ? 21.607 -6.563 -34.006 1.00 71.06 91 ALA A CA 1
ATOM 708 C C . ALA A 1 91 ? 21.967 -6.782 -35.489 1.00 71.06 91 ALA A C 1
ATOM 710 O O . ALA A 1 91 ? 22.657 -7.736 -35.831 1.00 71.06 91 ALA A O 1
ATOM 711 N N . GLY A 1 92 ? 21.545 -5.876 -36.379 1.00 60.59 92 GLY A N 1
ATOM 712 C CA . GLY A 1 92 ? 21.916 -5.915 -37.798 1.00 60.59 92 GLY A CA 1
ATOM 713 C C . GLY A 1 92 ? 23.357 -5.483 -38.106 1.00 60.59 92 GLY A C 1
ATOM 714 O O . GLY A 1 92 ? 23.815 -5.702 -39.223 1.00 60.59 92 GLY A O 1
ATOM 715 N N . GLY A 1 93 ? 24.065 -4.871 -37.149 1.00 58.00 93 GLY A N 1
ATOM 716 C CA . GLY A 1 93 ? 25.437 -4.377 -37.315 1.00 58.00 93 GLY A CA 1
ATOM 717 C C . GLY A 1 93 ? 26.538 -5.362 -36.902 1.00 58.00 93 GLY A C 1
ATOM 718 O O . GLY A 1 93 ? 27.695 -5.126 -37.230 1.00 58.00 93 GLY A O 1
ATOM 719 N N . GLU A 1 94 ? 26.201 -6.458 -36.213 1.00 52.88 94 GLU A N 1
ATOM 720 C CA . GLU A 1 94 ? 27.152 -7.510 -35.800 1.00 52.88 94 GLU A CA 1
ATOM 721 C C . GLU A 1 94 ? 27.407 -8.582 -36.879 1.00 52.88 94 GLU A C 1
ATOM 723 O O . GLU A 1 94 ? 28.184 -9.508 -36.660 1.00 52.88 94 GLU A O 1
ATOM 728 N N . ALA A 1 95 ? 26.791 -8.473 -38.059 1.00 52.16 95 ALA A N 1
ATOM 729 C CA . ALA A 1 95 ? 27.058 -9.374 -39.177 1.00 52.16 95 ALA A CA 1
ATOM 730 C C . ALA A 1 95 ? 28.190 -8.834 -40.073 1.00 52.16 95 ALA A C 1
ATOM 732 O O . ALA A 1 95 ? 27.909 -8.229 -41.106 1.00 52.16 95 ALA A O 1
ATOM 733 N N . CYS A 1 96 ? 29.449 -9.055 -39.679 1.00 41.09 96 CYS A N 1
ATOM 734 C CA . CYS A 1 96 ? 30.631 -9.133 -40.556 1.00 41.09 96 CYS A CA 1
ATOM 735 C C . CYS A 1 96 ? 31.769 -9.869 -39.842 1.00 41.09 96 CYS A C 1
ATOM 737 O O . CYS A 1 96 ? 32.176 -9.403 -38.756 1.00 41.09 96 CYS A O 1
#

Foldseek 3Di:
DVVVVVVPDDLVVVCVVVVHDSVVVVVVVVVVVPPPPPPPDPPDDDDDDDDDFDWDWDQDPVRDIDIHGPVDVVVVVVVVVVVVVVVVVVVVPPPD